Protein AF-A0A067PZF8-F1 (afdb_monomer)

pLDDT: mean 71.38, std 10.35, range [44.34, 83.44]

Secondary structure (DSSP, 8-state):
--HHHHHHHHHHHHHHHHHHHHHHHHHHHHHHHHHHHHHT-TTHHHHHHHHHHHHHHHTT-TT-HHHHHHHHHHHHHHHHHHHHHHHHTTTS--HHHHHHHHHHHHHHHHHHHHHHHHHHHHHH-TTS-HHHHHHHHHHHHHHHHHHHHHHHHHHHHHHHHHHHTT-

Nearest PDB structures (foldseek):
  7uwb-assembly1_j  TM=3.936E-01  e=3.196E-01  Citrus x limon
  8dt0-assembly2_B  TM=3.303E-01  e=3.196E-01  synthetic construct
  8dt0-assembly1_A  TM=3.241E-01  e=7.072E-01  synthetic construct
  7uwb-assembly1_o  TM=2.260E-01  e=6.729E-01  Citrus x limon
  2elb-assembly1_A-2  TM=2.307E-01  e=7.072E-01  Homo sapiens

Foldseek 3Di:
DPPVVVVVVVVVVLLVLLVVLLVLLLVLLVLLLVLCVQAVQPLSNVLSVLLNVLSVVCSVPSPCSVLSNLSSVLSVVLSVLQVVQCVVVVNYHDPVLSVLSVQLSVLSVVLSVLVVVLVVVCVVCVPPDPVVSNVSSNVSSVSNSVSSVVSVVVSVVVVVVVVVVVD

InterPro domains:
  IPR059179 MLKL-like, MCAfunc domain [cd21037] (45-163)

Mean predicted aligned error: 10.63 Å

Radius of gyration: 18.72 Å; Cα contacts (8 Å, |Δi|>4): 127; chains: 1; bounding box: 46×28×68 Å

Organism: NCBI:txid933084

Solvent-accessible surface area (backbone atoms only — not comparable to full-atom values): 9029 Å² total; per-residue (Å²): 137,68,81,68,61,62,61,55,58,54,52,52,51,45,50,52,51,25,52,52,38,41,52,49,32,49,52,40,46,53,52,41,44,56,47,35,66,71,56,72,51,85,63,45,58,63,25,48,53,36,44,48,55,49,49,61,55,46,57,79,44,70,83,49,44,64,62,41,43,56,41,42,63,48,43,55,52,53,42,52,53,54,51,51,43,16,64,75,50,79,67,38,69,48,70,72,54,47,55,49,51,50,54,42,36,51,51,30,47,52,40,34,50,53,58,48,52,48,56,60,45,48,72,71,36,76,86,59,70,78,61,64,61,50,53,56,51,49,53,38,51,50,51,47,45,48,42,53,49,50,49,50,53,56,47,53,51,52,52,54,52,57,54,65,76,71,108

Sequence (167 aa):
MDSLKGTRKSGEEKRSRGKVTVKLVQTSLDVLGSVADAVNVPGLKPGLSALSLVVNKLQKTSQNVDDLRTLSEYLPRLTTMIQNNQALHGGSVSDAMKSRIESLLRAWSLAAEESQKLKSHSRLMRFISSDDDAGAITGIVQSITWAIHSFLVEGSLAIEFALDVGS

Structure (mmCIF, N/CA/C/O backbone):
data_AF-A0A067PZF8-F1
#
_entry.id   AF-A0A067PZF8-F1
#
loop_
_atom_site.group_PDB
_atom_site.id
_atom_site.type_symbol
_atom_site.label_atom_id
_atom_site.label_alt_id
_atom_site.label_comp_id
_atom_site.label_asym_id
_atom_site.label_entity_id
_atom_site.label_seq_id
_atom_site.pdbx_PDB_ins_code
_atom_site.Cartn_x
_atom_site.Cartn_y
_atom_site.Cartn_z
_atom_site.occupancy
_atom_site.B_iso_or_equiv
_atom_site.auth_seq_id
_atom_site.auth_comp_id
_atom_site.auth_asym_id
_atom_site.auth_atom_id
_atom_site.pdbx_PDB_model_num
ATOM 1 N N . MET A 1 1 ? -6.979 -6.431 46.672 1.00 48.88 1 MET A N 1
ATOM 2 C CA . MET A 1 1 ? -7.352 -5.312 45.771 1.00 48.88 1 MET A CA 1
ATOM 3 C C . MET A 1 1 ? -6.406 -5.237 44.556 1.00 48.88 1 MET A C 1
ATOM 5 O O . MET A 1 1 ? -6.291 -4.189 43.931 1.00 48.88 1 MET A O 1
ATOM 9 N N . ASP A 1 2 ? -5.784 -6.355 44.153 1.00 53.59 2 ASP A N 1
ATOM 10 C CA . ASP A 1 2 ? -4.629 -6.347 43.235 1.00 53.59 2 ASP A CA 1
ATOM 11 C C . ASP A 1 2 ? -4.935 -6.766 41.787 1.00 53.59 2 ASP A C 1
ATOM 13 O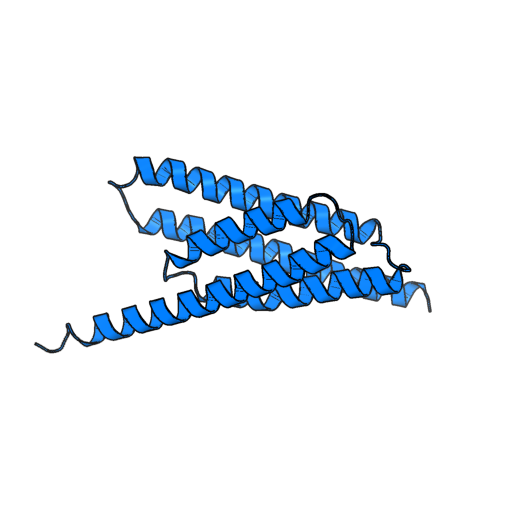 O . ASP A 1 2 ? -4.163 -6.456 40.882 1.00 53.59 2 ASP A O 1
ATOM 17 N N . SER A 1 3 ? -6.105 -7.354 41.508 1.00 50.09 3 SER A N 1
ATOM 18 C CA . SER A 1 3 ? -6.490 -7.764 40.142 1.00 50.09 3 SER A CA 1
ATOM 19 C C . SER A 1 3 ? -6.816 -6.612 39.179 1.00 50.09 3 SER A C 1
ATOM 21 O O . SER A 1 3 ? -6.892 -6.832 37.974 1.00 50.09 3 SER A O 1
ATOM 23 N N . LEU A 1 4 ? -6.976 -5.374 39.662 1.00 52.03 4 LEU A N 1
ATOM 24 C CA . LEU A 1 4 ? -7.332 -4.213 38.825 1.00 52.03 4 LEU A CA 1
ATOM 25 C C . LEU A 1 4 ? -6.116 -3.411 38.317 1.00 52.03 4 LEU A C 1
ATOM 27 O O . LEU A 1 4 ? -6.268 -2.560 37.439 1.00 52.03 4 LEU A O 1
ATOM 31 N N . LYS A 1 5 ? -4.902 -3.670 38.832 1.00 52.06 5 LYS A N 1
ATOM 32 C CA . LYS A 1 5 ? -3.667 -2.986 38.390 1.00 52.06 5 LYS A CA 1
ATOM 33 C C . LYS A 1 5 ? -3.039 -3.627 37.144 1.00 52.06 5 LYS A C 1
ATOM 35 O O . LYS A 1 5 ? -2.487 -2.909 36.312 1.00 52.06 5 LYS A O 1
ATOM 40 N N . GLY A 1 6 ? -3.157 -4.949 36.983 1.00 48.97 6 GLY A N 1
ATOM 41 C CA . GLY A 1 6 ? -2.569 -5.688 35.854 1.00 48.97 6 GLY A CA 1
ATOM 42 C C . GLY A 1 6 ? -3.231 -5.405 34.499 1.00 48.97 6 GLY A C 1
ATOM 43 O O . GLY A 1 6 ? -2.548 -5.285 33.484 1.00 48.97 6 GLY A O 1
ATOM 44 N N . THR A 1 7 ? -4.551 -5.210 34.476 1.00 54.53 7 THR A N 1
ATOM 45 C CA . THR A 1 7 ? -5.320 -4.963 33.242 1.00 54.53 7 THR A CA 1
ATOM 46 C C . THR A 1 7 ? -5.095 -3.564 32.661 1.00 54.53 7 THR A C 1
ATOM 48 O O . THR A 1 7 ? -5.051 -3.408 31.441 1.00 54.53 7 THR A O 1
ATOM 51 N N . ARG A 1 8 ? -4.868 -2.545 33.503 1.00 56.81 8 ARG A N 1
ATOM 52 C CA . ARG A 1 8 ? -4.594 -1.165 33.050 1.00 56.81 8 ARG A CA 1
ATOM 53 C C . ARG A 1 8 ? -3.226 -1.016 32.382 1.00 56.81 8 ARG A C 1
ATOM 55 O O . ARG A 1 8 ? -3.138 -0.408 31.319 1.00 56.81 8 ARG A O 1
ATOM 62 N N . LYS A 1 9 ? -2.185 -1.635 32.951 1.00 59.88 9 LYS A N 1
ATOM 63 C CA . LYS A 1 9 ? -0.811 -1.552 32.428 1.00 59.88 9 LYS A CA 1
ATOM 64 C C . LYS A 1 9 ? -0.678 -2.208 31.043 1.00 59.88 9 LYS A C 1
ATOM 66 O O . LYS A 1 9 ? -0.050 -1.649 30.151 1.00 59.88 9 LYS A O 1
ATOM 71 N N . SER A 1 10 ? -1.350 -3.346 30.836 1.00 59.91 10 SER A N 1
ATOM 72 C CA . SER A 1 10 ? -1.379 -4.048 29.541 1.00 59.91 10 SER A CA 1
ATOM 73 C C . SER A 1 10 ? -2.129 -3.264 28.449 1.00 59.91 10 SER A C 1
ATOM 75 O O . SER A 1 10 ? -1.722 -3.264 27.287 1.00 59.91 10 SER A O 1
ATOM 77 N N . GLY A 1 11 ? -3.200 -2.546 28.811 1.00 59.16 11 GLY A N 1
ATOM 78 C CA . GLY A 1 11 ? -3.960 -1.711 27.876 1.00 59.16 11 GLY A CA 1
ATOM 79 C C . GLY A 1 11 ? -3.189 -0.483 27.378 1.00 59.16 11 GLY A C 1
ATOM 80 O O . GLY A 1 11 ? -3.239 -0.166 26.187 1.00 59.16 11 GLY A O 1
ATOM 81 N N . GLU A 1 12 ? -2.441 0.190 28.258 1.00 63.12 12 GLU A N 1
ATOM 82 C CA . GLU A 1 12 ? -1.596 1.335 27.881 1.00 63.12 12 GLU A CA 1
ATOM 83 C C . GLU A 1 12 ? -0.433 0.935 26.971 1.00 63.12 12 GLU A C 1
ATOM 85 O O . GLU A 1 12 ? -0.156 1.629 25.991 1.00 63.12 12 GLU A O 1
ATOM 90 N N . GLU A 1 13 ? 0.203 -0.207 27.233 1.00 65.56 13 GLU A N 1
ATOM 91 C CA . GLU A 1 13 ? 1.310 -0.709 26.417 1.00 65.56 13 GLU A CA 1
ATOM 92 C C . GLU A 1 13 ? 0.853 -1.080 24.997 1.00 65.56 13 GLU A C 1
ATOM 94 O O . GLU A 1 13 ? 1.467 -0.655 24.014 1.00 65.56 13 GLU A O 1
A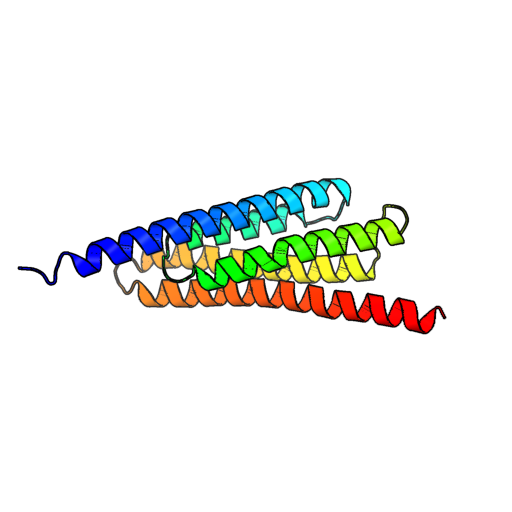TOM 99 N N . LYS A 1 14 ? -0.285 -1.779 24.864 1.00 64.12 14 LYS A N 1
ATOM 100 C CA . LYS A 1 14 ? -0.894 -2.090 23.557 1.00 64.12 14 LYS A CA 1
ATOM 101 C C . LYS A 1 14 ? -1.276 -0.824 22.787 1.00 64.12 14 LYS A C 1
ATOM 103 O O . LYS A 1 14 ? -1.022 -0.727 21.587 1.00 64.12 14 LYS A O 1
ATOM 108 N N . ARG A 1 15 ? -1.838 0.177 23.472 1.00 67.75 15 ARG A N 1
ATOM 109 C CA . ARG A 1 15 ? -2.204 1.465 22.864 1.00 67.75 15 ARG A CA 1
ATOM 110 C C . ARG A 1 15 ? -0.974 2.265 22.426 1.00 67.75 15 ARG A C 1
ATOM 112 O O . ARG A 1 15 ? -1.020 2.910 21.382 1.00 67.75 15 ARG A O 1
ATOM 119 N N . SER A 1 16 ? 0.110 2.227 23.199 1.00 73.94 16 SER A N 1
ATOM 120 C CA . SER A 1 16 ? 1.388 2.853 22.844 1.00 73.94 16 SER A CA 1
ATOM 121 C C . SER A 1 16 ? 2.000 2.200 21.601 1.00 73.94 16 SER A C 1
ATOM 123 O O . SER A 1 16 ? 2.290 2.893 20.625 1.00 73.94 16 SER A O 1
ATOM 125 N N . ARG A 1 17 ? 2.079 0.861 21.575 1.00 70.62 17 ARG A N 1
ATOM 126 C CA . ARG A 1 17 ? 2.548 0.094 20.409 1.00 70.62 17 ARG A CA 1
ATOM 127 C C . ARG A 1 17 ? 1.724 0.379 19.158 1.00 70.62 17 ARG A C 1
ATOM 129 O O . ARG A 1 17 ? 2.298 0.711 18.129 1.00 70.62 17 ARG A O 1
ATOM 136 N N . GLY A 1 18 ? 0.394 0.364 19.259 1.00 71.75 18 GLY A N 1
ATOM 137 C CA . GLY A 1 18 ? -0.478 0.681 18.125 1.00 71.75 18 GLY A CA 1
ATOM 138 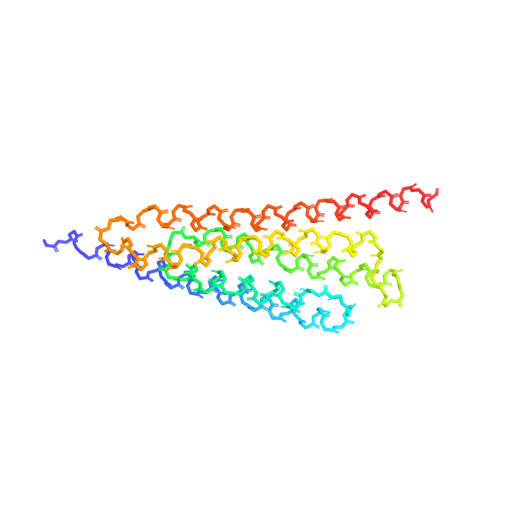C C . GLY A 1 18 ? -0.246 2.082 17.550 1.00 71.75 18 GLY A C 1
ATOM 139 O O . GLY A 1 18 ? -0.255 2.257 16.335 1.00 71.75 18 GLY A O 1
ATOM 140 N N . LYS A 1 19 ? 0.043 3.085 18.393 1.00 76.75 19 LYS A N 1
ATOM 141 C CA . LYS A 1 19 ? 0.402 4.431 17.914 1.00 76.75 19 LYS A CA 1
ATOM 142 C C . LYS A 1 19 ? 1.728 4.447 17.153 1.00 76.75 19 LYS A C 1
ATOM 144 O O . LYS A 1 19 ? 1.813 5.129 16.136 1.00 76.75 19 LYS A O 1
ATOM 149 N N . VAL A 1 20 ? 2.739 3.726 17.642 1.00 79.81 20 VAL A N 1
ATOM 150 C CA . VAL A 1 20 ? 4.047 3.623 16.977 1.00 79.81 20 VAL A CA 1
ATOM 151 C C . VAL A 1 20 ? 3.900 2.947 15.615 1.00 79.81 20 VAL A C 1
ATOM 153 O O . VAL A 1 20 ? 4.368 3.498 14.621 1.00 79.81 20 VAL A O 1
ATOM 156 N N . THR A 1 21 ? 3.186 1.820 15.543 1.00 77.38 21 THR A N 1
ATOM 157 C CA . THR A 1 21 ? 2.971 1.090 14.285 1.00 77.38 21 THR A CA 1
ATOM 158 C C . THR A 1 21 ? 2.210 1.931 13.262 1.00 77.38 21 THR A C 1
ATOM 160 O O . THR A 1 21 ? 2.618 2.009 12.108 1.00 77.38 21 THR A O 1
ATOM 163 N N . VAL A 1 22 ? 1.150 2.633 13.673 1.00 79.25 22 VAL A N 1
ATOM 164 C CA . VAL A 1 22 ? 0.406 3.526 12.767 1.00 79.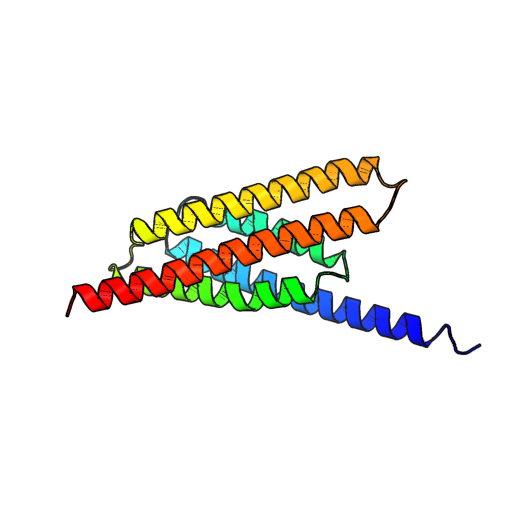25 22 VAL A CA 1
ATOM 165 C C . VAL A 1 22 ? 1.292 4.633 12.207 1.00 79.25 22 VAL A C 1
ATOM 167 O O . VAL A 1 22 ? 1.243 4.901 11.010 1.00 79.25 22 VAL A O 1
ATOM 170 N N . LYS A 1 23 ? 2.132 5.248 13.047 1.00 81.06 23 LYS A N 1
ATOM 171 C CA . LYS A 1 23 ? 3.059 6.294 12.602 1.00 81.06 23 LYS A CA 1
ATOM 172 C C . LYS A 1 23 ? 4.082 5.757 11.599 1.00 81.06 23 LYS A C 1
ATOM 174 O O . LYS A 1 23 ? 4.415 6.447 10.637 1.00 81.06 23 LYS A O 1
ATOM 179 N N . LEU A 1 24 ? 4.566 4.534 11.813 1.00 78.81 24 LEU A N 1
ATOM 180 C CA . LEU A 1 24 ? 5.475 3.868 10.885 1.00 78.81 24 LEU A CA 1
ATOM 181 C C . LEU A 1 24 ? 4.803 3.648 9.524 1.00 78.81 24 LEU A C 1
ATOM 183 O O . LEU A 1 24 ? 5.350 4.068 8.511 1.00 78.81 24 LEU A O 1
ATOM 187 N N . VAL A 1 25 ? 3.589 3.086 9.507 1.00 80.50 25 VAL A N 1
ATOM 188 C CA . VAL A 1 25 ? 2.819 2.876 8.268 1.00 80.50 25 VAL A CA 1
ATOM 189 C C . VAL A 1 25 ? 2.559 4.198 7.543 1.00 80.50 25 VAL A C 1
ATOM 191 O O . VAL A 1 25 ? 2.776 4.276 6.339 1.00 80.50 25 VAL A O 1
ATOM 194 N N . GLN A 1 26 ? 2.146 5.251 8.255 1.00 83.00 26 GLN A N 1
ATOM 195 C CA . GLN A 1 26 ? 1.958 6.585 7.668 1.00 83.00 26 GLN A CA 1
ATOM 196 C C . GLN A 1 26 ? 3.241 7.107 7.022 1.00 83.00 26 GLN A C 1
ATOM 198 O O . GLN A 1 26 ? 3.210 7.553 5.883 1.00 83.00 26 GLN A O 1
ATOM 203 N N . THR A 1 27 ? 4.375 6.970 7.711 1.00 80.50 27 THR A N 1
ATOM 204 C CA . THR A 1 27 ? 5.678 7.391 7.181 1.00 80.50 27 THR A CA 1
ATOM 205 C C . THR A 1 27 ? 6.014 6.632 5.894 1.00 80.50 27 THR A C 1
ATOM 207 O O . THR A 1 27 ? 6.469 7.227 4.921 1.00 80.50 27 THR A O 1
ATOM 210 N N . SER A 1 28 ? 5.755 5.322 5.848 1.00 76.38 28 SER A N 1
ATOM 211 C CA . SER A 1 28 ? 5.954 4.521 4.636 1.00 76.38 28 SER A CA 1
ATOM 212 C C . SER A 1 28 ? 5.028 4.945 3.490 1.00 76.38 28 SER A C 1
ATOM 214 O O . SER A 1 28 ? 5.467 4.974 2.341 1.00 76.38 28 SER A O 1
ATOM 216 N N . LEU A 1 29 ? 3.773 5.304 3.784 1.00 81.25 29 LEU A N 1
ATOM 217 C CA . LEU A 1 29 ? 2.835 5.834 2.788 1.00 81.25 29 LEU A CA 1
ATOM 218 C C . LEU A 1 29 ? 3.280 7.194 2.244 1.00 81.25 29 LEU A C 1
ATOM 220 O O . LEU A 1 29 ? 3.163 7.418 1.043 1.00 81.25 29 LEU A O 1
ATOM 224 N N . ASP A 1 30 ? 3.827 8.068 3.089 1.00 80.69 30 ASP A N 1
ATOM 225 C CA . ASP A 1 30 ? 4.348 9.374 2.669 1.00 80.69 30 ASP A CA 1
ATOM 226 C C . ASP A 1 30 ? 5.571 9.222 1.748 1.00 80.69 30 ASP A C 1
ATOM 228 O O . ASP A 1 30 ? 5.680 9.893 0.716 1.00 80.69 30 ASP A O 1
ATOM 232 N N . VAL A 1 31 ? 6.472 8.285 2.072 1.00 79.62 31 VAL A N 1
ATOM 233 C CA . VAL A 1 31 ? 7.617 7.936 1.212 1.00 79.62 31 VAL A CA 1
ATOM 234 C C . VAL A 1 31 ? 7.132 7.397 -0.132 1.00 79.62 31 VAL A C 1
ATOM 236 O O . VAL A 1 31 ? 7.592 7.848 -1.181 1.00 79.62 31 VAL A O 1
ATOM 239 N N . LEU A 1 32 ? 6.167 6.475 -0.123 1.00 77.62 32 LEU A N 1
ATOM 240 C CA . LEU A 1 32 ? 5.583 5.934 -1.349 1.00 77.62 32 LEU A CA 1
ATOM 241 C C . LEU A 1 32 ? 4.844 7.015 -2.155 1.00 77.62 32 LEU A C 1
ATOM 243 O O . LEU A 1 32 ? 4.894 6.998 -3.380 1.00 77.62 32 LEU A O 1
ATOM 247 N N . GLY A 1 33 ? 4.226 7.995 -1.492 1.00 79.81 33 GLY A N 1
ATOM 248 C CA . GLY A 1 33 ? 3.610 9.160 -2.133 1.00 79.81 33 GLY A CA 1
ATOM 249 C C . GLY A 1 33 ? 4.625 10.069 -2.817 1.00 79.81 33 GLY A C 1
ATOM 250 O O . GLY A 1 33 ? 4.383 10.525 -3.932 1.00 79.81 33 GLY A O 1
ATOM 251 N N . SER A 1 34 ? 5.790 10.256 -2.200 1.00 79.75 34 SER A N 1
ATOM 252 C CA . SER A 1 34 ? 6.902 11.003 -2.799 1.00 79.75 34 SER A CA 1
ATOM 253 C C . SER A 1 34 ? 7.463 10.287 -4.033 1.00 79.75 34 SER A C 1
ATOM 255 O O . SER A 1 34 ? 7.819 10.923 -5.022 1.00 79.75 34 SER A O 1
ATOM 257 N N . VAL A 1 35 ? 7.496 8.951 -4.013 1.00 75.31 35 VAL A N 1
ATOM 258 C CA . VAL A 1 35 ? 7.851 8.160 -5.200 1.00 75.31 35 VAL A CA 1
ATOM 259 C C . VAL A 1 35 ? 6.760 8.245 -6.259 1.00 75.31 35 VAL A C 1
ATOM 261 O O . VAL A 1 35 ? 7.083 8.436 -7.425 1.00 75.31 35 VAL A O 1
ATOM 264 N N . ALA A 1 36 ? 5.484 8.176 -5.871 1.00 74.69 36 ALA A N 1
ATOM 265 C CA . ALA A 1 36 ? 4.344 8.326 -6.774 1.00 74.69 36 ALA A CA 1
ATOM 266 C C . ALA A 1 36 ? 4.397 9.636 -7.571 1.00 74.69 36 ALA A C 1
ATOM 268 O O . ALA A 1 36 ? 4.090 9.644 -8.763 1.00 74.69 36 ALA A O 1
ATOM 269 N N . ASP A 1 37 ? 4.826 10.714 -6.912 1.00 77.69 37 ASP A N 1
ATOM 270 C CA . ASP A 1 37 ? 5.100 12.009 -7.533 1.00 77.69 37 ASP A CA 1
ATOM 271 C C . ASP A 1 37 ? 6.188 11.944 -8.602 1.00 77.69 37 ASP A C 1
ATOM 273 O O . ASP A 1 37 ? 6.041 12.518 -9.678 1.00 77.69 37 ASP A O 1
ATOM 277 N N . ALA A 1 38 ? 7.264 11.210 -8.329 1.00 76.00 38 ALA A N 1
ATOM 278 C CA . ALA A 1 38 ? 8.373 11.061 -9.260 1.00 76.00 38 ALA A CA 1
ATOM 279 C C . ALA A 1 38 ? 8.044 10.141 -10.450 1.00 76.00 38 ALA A C 1
ATOM 281 O O . ALA A 1 38 ? 8.603 10.321 -11.532 1.00 76.00 38 ALA A O 1
ATOM 282 N N . VAL A 1 39 ? 7.155 9.155 -10.274 1.00 69.44 39 VAL A N 1
ATOM 283 C CA . VAL A 1 39 ? 6.849 8.149 -11.311 1.00 69.44 39 VAL A CA 1
ATOM 284 C C . VAL A 1 39 ? 5.664 8.508 -12.214 1.00 69.44 39 VAL A C 1
ATOM 286 O O . VAL A 1 39 ? 5.399 7.775 -13.165 1.00 69.44 39 VAL A O 1
ATOM 289 N N . ASN A 1 40 ? 4.954 9.615 -11.955 1.00 72.62 40 ASN A N 1
ATOM 290 C CA . ASN A 1 40 ? 3.785 10.060 -12.731 1.00 72.62 40 ASN A CA 1
ATOM 291 C C . ASN A 1 40 ? 2.742 8.950 -12.972 1.00 72.62 40 ASN A C 1
ATOM 293 O O . ASN A 1 40 ? 2.161 8.855 -14.052 1.00 72.62 40 ASN A O 1
ATOM 297 N N . VAL A 1 41 ? 2.492 8.095 -11.975 1.00 70.12 41 VAL A N 1
ATOM 298 C CA . VAL A 1 41 ? 1.498 7.020 -12.101 1.00 70.12 41 VAL A CA 1
ATOM 299 C C . VAL A 1 41 ? 0.113 7.551 -11.709 1.00 70.12 41 VAL A C 1
ATOM 301 O O . VAL A 1 41 ? -0.102 7.877 -10.532 1.00 70.12 41 VAL A O 1
ATOM 304 N N . PRO A 1 42 ? -0.849 7.643 -12.651 1.00 74.81 42 PRO A N 1
ATOM 305 C CA . PRO A 1 42 ? -2.190 8.125 -12.350 1.00 74.81 42 PRO A CA 1
ATOM 306 C C . PRO A 1 42 ? -2.868 7.271 -11.276 1.00 74.81 42 PRO A C 1
ATOM 308 O O . PRO A 1 42 ? -2.728 6.052 -11.240 1.00 74.81 42 PRO A O 1
ATOM 311 N N . GLY A 1 43 ? -3.608 7.916 -10.376 1.00 72.19 43 GLY A N 1
ATOM 312 C CA . GLY A 1 43 ? -4.377 7.229 -9.334 1.00 72.19 43 GLY A CA 1
ATOM 313 C C . GLY A 1 43 ? -3.579 6.793 -8.099 1.00 72.19 43 GLY A C 1
ATOM 314 O O . GLY A 1 43 ? -4.193 6.603 -7.049 1.00 72.19 43 GLY A O 1
ATOM 315 N N . LEU A 1 44 ? -2.241 6.739 -8.156 1.00 76.44 44 LEU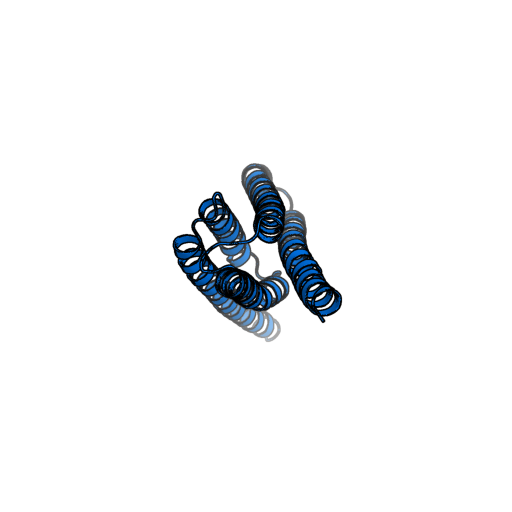 A N 1
ATOM 316 C CA . LEU A 1 44 ? -1.419 6.281 -7.029 1.00 76.44 44 LEU A CA 1
ATOM 317 C C . LEU A 1 44 ? -1.560 7.183 -5.794 1.00 76.44 44 LEU A C 1
ATOM 319 O O . LEU A 1 44 ? -1.817 6.699 -4.695 1.00 76.44 44 LEU A O 1
ATOM 323 N N . LYS A 1 45 ? -1.515 8.505 -5.978 1.00 79.06 45 LYS A N 1
ATOM 324 C CA . LYS A 1 45 ? -1.749 9.486 -4.903 1.00 79.06 45 LYS A CA 1
ATOM 325 C C . LYS A 1 45 ? -3.131 9.373 -4.238 1.00 79.06 45 LYS A C 1
ATOM 327 O O . LYS A 1 45 ? -3.186 9.272 -3.007 1.00 79.06 45 LYS A O 1
ATOM 332 N N . PRO A 1 46 ? -4.248 9.392 -4.996 1.00 75.94 46 PRO A N 1
ATOM 333 C CA . PRO A 1 46 ? -5.569 9.120 -4.437 1.00 75.94 46 PRO A CA 1
ATOM 334 C C . PRO A 1 46 ? -5.640 7.792 -3.673 1.00 75.94 46 PRO A C 1
ATOM 336 O O . PRO A 1 46 ? -6.172 7.767 -2.564 1.00 75.94 46 PRO A O 1
ATOM 339 N N . GLY A 1 47 ? -5.057 6.715 -4.211 1.00 76.31 47 GLY A N 1
ATOM 340 C CA . GLY A 1 47 ? -5.037 5.406 -3.553 1.00 76.31 47 GLY A CA 1
ATOM 341 C C . GLY A 1 47 ? -4.268 5.408 -2.229 1.00 76.31 47 GLY A C 1
ATOM 342 O O . GLY A 1 47 ? -4.770 4.904 -1.226 1.00 76.31 47 GLY A O 1
ATOM 343 N N . LEU A 1 48 ? -3.094 6.043 -2.180 1.00 80.44 48 LEU A N 1
ATOM 344 C CA . LEU A 1 48 ? -2.315 6.198 -0.944 1.00 80.44 48 LEU A CA 1
ATOM 345 C C . LEU A 1 48 ? -3.056 7.024 0.111 1.00 80.44 48 LEU A C 1
ATOM 347 O O . LEU A 1 48 ? -3.042 6.684 1.294 1.00 80.44 48 LEU A O 1
ATOM 351 N N . SER A 1 49 ? -3.751 8.080 -0.316 1.00 76.69 49 SER A N 1
ATOM 352 C CA . SER A 1 49 ? -4.592 8.886 0.577 1.00 76.69 49 SER A CA 1
ATOM 353 C C . SER A 1 49 ? -5.731 8.049 1.168 1.00 76.69 49 SER A C 1
ATOM 355 O O . SER A 1 49 ? -5.997 8.114 2.370 1.00 76.69 49 SER A O 1
ATOM 357 N N . ALA A 1 50 ? -6.371 7.218 0.343 1.00 76.62 50 ALA A N 1
ATOM 358 C CA . ALA A 1 50 ? -7.422 6.301 0.768 1.00 76.62 50 ALA A CA 1
ATOM 359 C C . ALA A 1 50 ? -6.898 5.273 1.790 1.00 76.62 50 ALA A C 1
ATOM 361 O O . ALA A 1 50 ? -7.502 5.085 2.849 1.00 76.62 50 ALA A O 1
ATOM 362 N N . LEU A 1 51 ? -5.724 4.690 1.536 1.00 78.00 51 LEU A N 1
ATOM 363 C CA . LEU A 1 51 ? -5.061 3.761 2.450 1.00 78.00 51 LEU A CA 1
ATOM 364 C C . LEU A 1 51 ? -4.674 4.430 3.782 1.00 78.00 51 LEU A C 1
ATOM 366 O O . LEU A 1 51 ? -4.921 3.878 4.856 1.00 78.00 51 LEU A O 1
ATOM 370 N N . SER A 1 52 ? -4.161 5.661 3.740 1.00 80.06 52 SER A N 1
ATOM 371 C CA . SER A 1 52 ? -3.846 6.446 4.940 1.00 80.06 52 SER A CA 1
ATOM 372 C C . SER A 1 52 ? -5.087 6.692 5.811 1.00 80.06 52 SER A C 1
ATOM 374 O O . SER A 1 52 ? -5.029 6.598 7.041 1.00 80.06 52 SER A O 1
ATOM 376 N N . LEU A 1 53 ? -6.258 6.930 5.206 1.00 76.25 53 LEU A N 1
ATOM 377 C CA . LEU A 1 53 ? -7.520 7.054 5.947 1.00 76.25 53 LEU A CA 1
ATOM 378 C C . LEU A 1 53 ? -7.913 5.755 6.665 1.00 76.25 53 LEU A C 1
ATOM 380 O O . LEU A 1 53 ? -8.418 5.819 7.789 1.00 76.25 53 LEU A O 1
ATOM 384 N N . VAL A 1 54 ? -7.681 4.593 6.051 1.00 74.75 54 VAL A N 1
ATOM 385 C CA . VAL A 1 54 ? -7.936 3.281 6.670 1.00 74.75 54 VAL A CA 1
ATOM 386 C C . VAL A 1 54 ? -6.989 3.055 7.856 1.00 74.75 54 VAL A C 1
ATOM 388 O O . VAL A 1 54 ? -7.448 2.764 8.961 1.00 74.75 54 VAL A O 1
ATOM 391 N N . VAL A 1 55 ? -5.690 3.308 7.677 1.00 76.38 55 VAL A N 1
ATOM 392 C CA . VAL A 1 55 ? -4.654 3.203 8.727 1.00 76.38 55 VAL A CA 1
ATOM 393 C C . VAL A 1 55 ? -4.943 4.118 9.921 1.00 76.38 55 VAL A C 1
ATOM 395 O O . VAL A 1 55 ? -4.842 3.707 11.079 1.00 76.38 55 VAL A O 1
ATOM 398 N N . ASN A 1 56 ? -5.400 5.343 9.665 1.00 75.00 56 ASN A N 1
ATOM 399 C CA . ASN A 1 56 ? -5.816 6.275 10.714 1.00 75.00 56 ASN A CA 1
ATOM 400 C C . ASN A 1 56 ? -7.017 5.775 11.528 1.00 75.00 56 ASN A C 1
ATOM 402 O O . ASN A 1 56 ? -7.117 6.036 12.731 1.00 75.00 56 ASN A O 1
ATOM 406 N N . LYS A 1 57 ? -7.953 5.064 10.892 1.00 70.62 57 LYS A N 1
ATOM 407 C CA . LYS A 1 57 ? -9.096 4.466 11.595 1.00 70.62 57 LYS A CA 1
ATOM 408 C C . LYS A 1 57 ? -8.655 3.279 12.449 1.00 70.62 57 LYS A C 1
ATOM 410 O O . LYS A 1 57 ? -9.125 3.153 13.578 1.00 70.62 57 LYS A O 1
ATOM 415 N N . LEU A 1 58 ? -7.696 2.495 11.963 1.00 67.31 58 LEU A N 1
ATOM 416 C CA . LEU A 1 58 ? -7.128 1.342 12.663 1.00 67.31 58 LEU A CA 1
ATOM 417 C C . LEU A 1 58 ? -6.412 1.713 13.966 1.00 67.31 58 LEU A C 1
ATOM 419 O O . LEU A 1 58 ? -6.466 0.956 14.930 1.00 67.31 58 LEU A O 1
ATOM 423 N N . GLN A 1 59 ? -5.828 2.912 14.060 1.00 64.56 59 GLN A N 1
ATOM 424 C CA . GLN A 1 59 ? -5.220 3.415 15.302 1.00 64.56 59 GLN A CA 1
ATOM 425 C C . GLN A 1 59 ? -6.187 3.429 16.495 1.00 64.56 59 GLN A C 1
ATOM 427 O O . GLN A 1 59 ? -5.764 3.387 17.654 1.00 64.56 59 GLN A O 1
ATOM 432 N N . LYS A 1 60 ? -7.493 3.534 16.224 1.00 60.47 60 LYS A N 1
ATOM 433 C CA . LYS A 1 60 ? -8.535 3.581 17.254 1.00 60.47 60 LYS A CA 1
ATOM 434 C C . LYS A 1 60 ? -8.934 2.191 17.752 1.00 60.47 60 LYS A C 1
ATOM 436 O O . LYS A 1 60 ? -9.557 2.101 18.804 1.00 60.47 60 LYS A O 1
ATOM 441 N N . THR A 1 61 ? -8.534 1.134 17.047 1.00 60.34 61 THR A N 1
ATOM 442 C CA . THR A 1 61 ? -8.806 -0.269 17.372 1.00 60.34 61 THR A CA 1
ATOM 443 C C . THR A 1 61 ? -7.498 -0.959 17.764 1.00 60.34 61 THR A C 1
ATOM 445 O O . THR A 1 61 ? -6.659 -1.250 16.917 1.00 60.34 61 THR A O 1
ATOM 448 N N . SER A 1 62 ? -7.289 -1.221 19.055 1.00 56.00 62 SER A N 1
ATOM 449 C CA . SER A 1 62 ? -6.043 -1.806 19.587 1.00 56.00 62 SER A CA 1
ATOM 450 C C . SER A 1 62 ? -5.776 -3.259 19.163 1.00 56.00 62 SER A C 1
ATOM 452 O O . SER A 1 62 ? -4.734 -3.803 19.524 1.00 56.00 62 SER A O 1
ATOM 454 N N . GLN A 1 63 ? -6.695 -3.885 18.425 1.00 63.00 63 GLN A N 1
ATOM 455 C CA . GLN A 1 63 ? -6.621 -5.285 17.999 1.00 63.00 63 GLN A CA 1
ATOM 456 C C . GLN A 1 63 ? -5.813 -5.499 16.707 1.00 63.00 63 GLN A C 1
ATOM 458 O O . GLN A 1 63 ? -5.363 -6.608 16.469 1.00 63.00 63 GLN A O 1
ATOM 463 N N . ASN A 1 64 ? -5.534 -4.446 15.930 1.00 66.56 64 ASN A N 1
ATOM 464 C CA . ASN A 1 64 ? -4.973 -4.578 14.574 1.00 66.56 64 ASN A CA 1
ATOM 465 C C . ASN A 1 64 ? -3.475 -4.224 14.478 1.00 66.56 64 ASN A C 1
ATOM 467 O O . ASN A 1 64 ? -2.978 -3.840 13.422 1.00 66.56 64 ASN A O 1
ATOM 471 N N . VAL A 1 65 ? -2.743 -4.277 15.597 1.00 69.06 65 VAL A N 1
ATOM 472 C CA . VAL A 1 65 ? -1.328 -3.856 15.650 1.00 69.06 65 VAL A CA 1
ATOM 473 C C . VAL A 1 65 ? -0.425 -4.784 14.835 1.00 69.06 65 VAL A C 1
ATOM 475 O O . VAL A 1 65 ? 0.517 -4.302 14.207 1.00 69.06 65 VAL A O 1
ATOM 478 N N . ASP A 1 66 ? -0.713 -6.086 14.831 1.00 72.19 66 ASP A N 1
ATOM 479 C CA . ASP A 1 66 ? 0.070 -7.069 14.080 1.00 72.19 66 ASP A CA 1
ATOM 480 C C . ASP A 1 66 ? -0.146 -6.928 12.572 1.00 72.19 66 ASP A C 1
ATOM 482 O O . ASP A 1 66 ? 0.834 -6.817 11.839 1.00 72.19 66 ASP A O 1
ATOM 486 N N . ASP A 1 67 ? -1.394 -6.782 12.120 1.00 71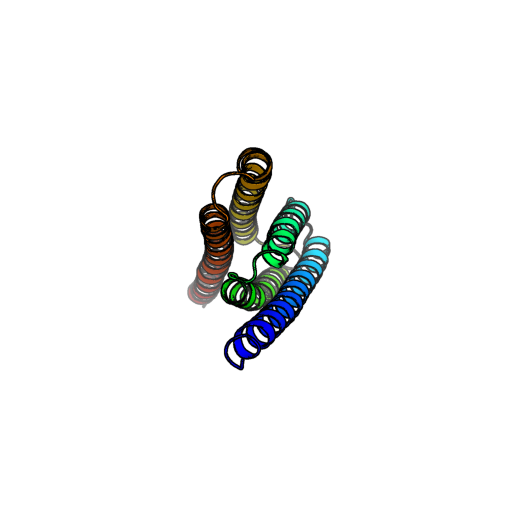.50 67 ASP A N 1
ATOM 487 C CA . ASP A 1 67 ? -1.694 -6.573 10.699 1.00 71.50 67 ASP A CA 1
ATOM 488 C C . ASP A 1 67 ? -1.086 -5.263 10.169 1.00 71.50 67 ASP A C 1
ATOM 490 O O . ASP A 1 67 ? -0.538 -5.209 9.068 1.00 71.50 67 ASP A O 1
ATOM 494 N N . LEU A 1 68 ? -1.112 -4.196 10.978 1.00 72.75 68 LEU A N 1
ATOM 495 C CA . LEU A 1 68 ? -0.458 -2.929 10.639 1.00 72.75 68 LEU A CA 1
ATOM 496 C C . LEU A 1 68 ? 1.069 -3.049 10.583 1.00 72.75 68 LEU A C 1
ATOM 498 O O . LEU A 1 68 ? 1.711 -2.357 9.793 1.00 72.75 68 LEU A O 1
ATOM 502 N N . ARG A 1 69 ? 1.666 -3.902 11.418 1.00 77.31 69 ARG A N 1
ATOM 503 C CA . ARG A 1 69 ? 3.108 -4.159 11.378 1.00 77.31 69 ARG A CA 1
ATOM 504 C C . ARG A 1 69 ? 3.475 -4.881 10.087 1.00 77.31 69 ARG A C 1
ATOM 506 O O . ARG A 1 69 ? 4.374 -4.422 9.391 1.00 77.31 69 ARG A O 1
ATOM 513 N N . THR A 1 70 ? 2.73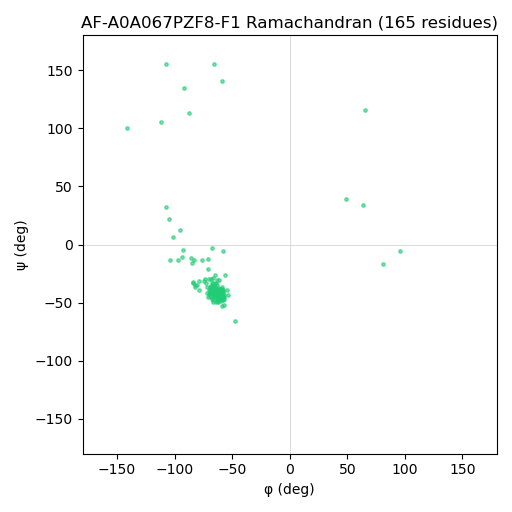1 -5.915 9.716 1.00 77.94 70 THR A N 1
ATOM 514 C CA . THR A 1 70 ? 2.904 -6.600 8.430 1.00 77.94 70 THR A CA 1
ATOM 515 C C . THR A 1 70 ? 2.756 -5.631 7.252 1.00 77.94 70 THR A C 1
ATOM 517 O O . THR A 1 70 ? 3.604 -5.599 6.363 1.00 77.94 70 THR A O 1
ATOM 520 N N . LEU A 1 71 ? 1.754 -4.747 7.283 1.00 77.12 71 LEU A N 1
ATOM 521 C CA . LEU A 1 71 ? 1.596 -3.695 6.277 1.00 77.12 71 LEU A CA 1
ATOM 522 C C . LEU A 1 71 ? 2.829 -2.773 6.196 1.00 77.12 71 LEU A C 1
ATOM 524 O O . LEU A 1 71 ? 3.282 -2.437 5.100 1.00 77.12 71 LEU A O 1
ATOM 528 N N . SER A 1 72 ? 3.405 -2.396 7.342 1.00 76.19 72 SER A N 1
ATOM 529 C CA . SER A 1 72 ? 4.608 -1.552 7.398 1.00 76.19 72 SER A CA 1
ATOM 530 C C . SER A 1 72 ? 5.856 -2.214 6.808 1.00 76.19 72 SER A C 1
ATOM 532 O O . SER A 1 72 ? 6.738 -1.516 6.321 1.00 76.19 72 SER A O 1
ATOM 534 N N . GLU A 1 73 ? 5.930 -3.546 6.811 1.00 80.06 73 GLU A N 1
ATOM 535 C CA . GLU A 1 73 ? 7.045 -4.297 6.226 1.00 80.06 73 GLU A CA 1
ATOM 536 C C . GLU A 1 73 ? 6.930 -4.400 4.699 1.00 80.06 73 GLU A C 1
ATOM 538 O O . GLU A 1 73 ? 7.944 -4.423 3.995 1.00 80.06 73 GLU A O 1
ATOM 543 N N . TYR A 1 74 ? 5.704 -4.427 4.168 1.00 78.81 74 TYR A N 1
ATOM 544 C CA . TYR A 1 74 ? 5.468 -4.546 2.731 1.00 78.81 74 TYR A CA 1
ATOM 545 C C . TYR A 1 74 ? 5.526 -3.217 1.974 1.00 78.81 74 TYR A C 1
ATOM 547 O O . TYR A 1 74 ? 5.971 -3.201 0.825 1.00 78.81 74 TYR A O 1
ATOM 555 N N . LEU A 1 75 ? 5.136 -2.098 2.593 1.00 78.94 75 LEU A N 1
ATOM 556 C CA . LEU A 1 75 ? 5.153 -0.787 1.930 1.00 78.94 75 LEU A CA 1
ATOM 557 C C . LEU A 1 75 ? 6.550 -0.365 1.422 1.00 78.94 75 LEU A C 1
ATOM 559 O O . LEU A 1 75 ? 6.640 0.061 0.272 1.00 78.94 75 LEU A O 1
ATOM 563 N N . PRO A 1 76 ? 7.655 -0.523 2.180 1.00 79.50 76 PRO A N 1
ATOM 564 C CA . PRO A 1 76 ? 8.996 -0.244 1.664 1.00 79.50 76 PRO A CA 1
ATOM 565 C C . PRO A 1 76 ? 9.372 -1.123 0.467 1.00 79.50 76 PRO A C 1
ATOM 567 O O . PRO A 1 76 ? 9.976 -0.635 -0.483 1.00 79.50 76 PRO A O 1
ATOM 570 N N . ARG A 1 77 ? 8.981 -2.405 0.477 1.00 81.38 77 ARG A N 1
ATOM 571 C CA . ARG A 1 77 ? 9.262 -3.333 -0.630 1.00 81.38 77 ARG A CA 1
ATOM 572 C C . ARG A 1 77 ? 8.531 -2.921 -1.902 1.00 81.38 77 ARG A C 1
ATOM 574 O O . ARG A 1 77 ? 9.123 -2.942 -2.977 1.00 81.38 77 ARG A O 1
ATOM 581 N N . LEU A 1 78 ? 7.273 -2.501 -1.766 1.00 80.44 78 LEU A N 1
ATOM 582 C CA . LEU A 1 78 ? 6.477 -1.942 -2.856 1.00 80.44 78 LEU A CA 1
ATOM 583 C C . LEU A 1 78 ? 7.172 -0.716 -3.466 1.00 80.44 78 LEU A C 1
ATOM 585 O O . LEU A 1 78 ? 7.341 -0.648 -4.683 1.00 80.44 78 LEU A O 1
ATOM 589 N N . THR A 1 79 ? 7.645 0.206 -2.623 1.00 80.56 79 THR A N 1
ATOM 590 C CA . THR A 1 79 ? 8.410 1.385 -3.053 1.00 80.56 79 THR A CA 1
ATOM 591 C C . THR A 1 79 ? 9.655 0.995 -3.846 1.00 80.56 79 THR A C 1
ATOM 593 O O . THR A 1 79 ? 9.841 1.468 -4.967 1.00 80.56 79 THR A O 1
ATOM 596 N N . THR A 1 80 ? 10.485 0.101 -3.301 1.00 83.44 80 THR A N 1
ATOM 597 C CA . THR A 1 80 ? 11.712 -0.361 -3.963 1.00 83.44 80 THR A CA 1
ATOM 598 C C . THR A 1 80 ? 11.416 -1.034 -5.300 1.00 83.44 80 THR A C 1
ATOM 600 O O . THR A 1 80 ? 12.119 -0.796 -6.276 1.00 83.44 80 THR A O 1
ATOM 603 N N . MET A 1 81 ? 10.358 -1.839 -5.385 1.00 82.00 81 MET A N 1
ATOM 604 C CA . MET A 1 81 ? 9.993 -2.528 -6.621 1.00 82.00 81 MET A CA 1
ATOM 605 C C . MET A 1 81 ? 9.574 -1.553 -7.730 1.00 82.00 81 MET A C 1
ATOM 607 O O . MET A 1 81 ? 9.992 -1.714 -8.878 1.00 82.00 81 MET A O 1
ATOM 611 N N . ILE A 1 82 ? 8.799 -0.517 -7.394 1.00 81.44 82 ILE A N 1
ATOM 612 C CA . ILE A 1 82 ? 8.409 0.535 -8.345 1.00 81.44 82 ILE A CA 1
ATOM 613 C C . ILE A 1 82 ? 9.645 1.319 -8.814 1.00 81.44 82 ILE A C 1
ATOM 615 O O . ILE A 1 82 ? 9.812 1.533 -10.014 1.00 81.44 82 ILE A O 1
ATOM 619 N N . GLN A 1 83 ? 10.539 1.695 -7.893 1.00 82.56 83 GLN A N 1
ATOM 620 C CA . GLN A 1 83 ? 11.782 2.405 -8.220 1.00 82.56 83 GLN A CA 1
ATOM 621 C C . GLN A 1 83 ? 12.711 1.573 -9.112 1.00 82.56 83 GLN A C 1
ATOM 623 O O . GLN A 1 83 ? 13.236 2.080 -10.101 1.00 82.56 83 GLN A O 1
ATOM 628 N N . ASN A 1 84 ? 12.884 0.286 -8.805 1.00 82.69 84 ASN A N 1
ATOM 629 C CA . ASN A 1 84 ? 13.712 -0.615 -9.604 1.00 82.69 84 ASN A CA 1
ATOM 630 C C . ASN A 1 84 ? 13.146 -0.782 -11.016 1.00 82.69 84 ASN A C 1
ATOM 632 O O . ASN A 1 84 ? 13.897 -0.735 -11.987 1.00 82.69 84 ASN A O 1
ATOM 636 N N . ASN A 1 85 ? 11.823 -0.925 -11.150 1.00 81.62 85 ASN A N 1
ATOM 637 C CA . ASN A 1 85 ? 11.192 -0.978 -12.465 1.00 81.62 85 ASN A CA 1
ATOM 638 C C . ASN A 1 85 ? 11.429 0.319 -13.249 1.00 81.62 85 ASN A C 1
ATOM 640 O O . ASN A 1 85 ? 11.811 0.266 -14.413 1.00 81.62 85 ASN A O 1
ATOM 644 N N . GLN A 1 86 ? 11.290 1.473 -12.595 1.00 81.69 86 GLN A N 1
ATOM 645 C CA . GLN A 1 86 ? 11.570 2.760 -13.220 1.00 81.69 86 GLN A CA 1
ATOM 646 C C . GLN A 1 86 ? 13.023 2.865 -13.715 1.00 81.69 86 GLN A C 1
ATOM 648 O O . GLN A 1 86 ? 13.265 3.327 -14.831 1.00 81.69 86 GLN A O 1
ATOM 653 N N . ALA A 1 87 ? 13.989 2.422 -12.905 1.00 81.06 87 ALA A N 1
ATOM 654 C CA . ALA A 1 87 ? 15.405 2.429 -13.266 1.00 81.06 87 ALA A CA 1
ATOM 655 C C . ALA A 1 87 ? 15.697 1.533 -14.484 1.00 81.06 87 ALA A C 1
ATOM 657 O O . ALA A 1 87 ? 16.442 1.937 -15.374 1.00 81.06 87 ALA A O 1
ATOM 658 N N . LEU A 1 88 ? 15.067 0.355 -14.558 1.00 81.06 88 LEU A N 1
ATOM 659 C CA . LEU A 1 88 ? 15.217 -0.580 -15.679 1.00 81.06 88 LEU A CA 1
ATOM 660 C C . LEU A 1 88 ? 14.601 -0.059 -16.986 1.00 81.06 88 LEU A C 1
ATOM 662 O O . LEU A 1 88 ? 15.094 -0.373 -18.065 1.00 81.06 88 LEU A O 1
ATOM 666 N N . HIS A 1 89 ? 13.549 0.757 -16.905 1.00 79.56 89 HIS A N 1
ATOM 667 C CA . HIS A 1 89 ? 12.815 1.281 -18.062 1.00 79.56 89 HIS A CA 1
ATOM 668 C C . HIS A 1 89 ? 13.081 2.776 -18.315 1.00 79.56 89 HIS A C 1
ATOM 670 O O . HIS A 1 89 ? 12.207 3.514 -18.784 1.00 79.56 89 HIS A O 1
ATOM 676 N N . GLY A 1 90 ? 14.298 3.237 -1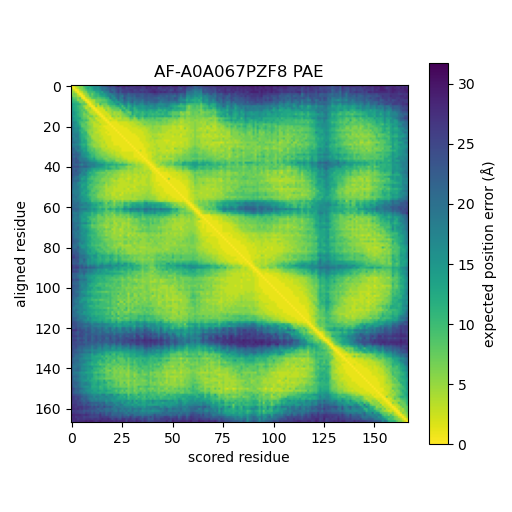8.007 1.00 78.88 90 GLY A N 1
ATOM 677 C CA . GLY A 1 90 ? 14.792 4.555 -18.416 1.00 78.88 90 GLY A CA 1
ATOM 678 C C . GLY A 1 90 ? 14.013 5.735 -17.831 1.00 78.88 90 GLY A C 1
ATOM 679 O O . GLY A 1 90 ? 13.842 6.749 -18.502 1.00 78.88 90 GLY A O 1
ATOM 680 N N . GLY A 1 91 ? 13.504 5.607 -16.604 1.00 75.44 91 GLY A N 1
ATOM 681 C CA . GLY A 1 91 ? 12.720 6.657 -15.947 1.00 75.44 91 GLY A CA 1
ATOM 682 C C . GLY A 1 91 ? 11.204 6.500 -16.095 1.00 75.44 91 GLY A C 1
ATOM 683 O O . GLY A 1 91 ? 10.458 7.239 -15.451 1.00 75.44 91 GLY A O 1
ATOM 684 N N . SER A 1 92 ? 10.735 5.529 -16.883 1.00 77.81 92 SER A N 1
ATOM 685 C CA . SER A 1 92 ? 9.312 5.220 -17.062 1.00 77.81 92 SER A CA 1
ATOM 686 C C . SER A 1 92 ? 8.924 3.911 -16.372 1.00 77.81 92 SER A C 1
ATOM 688 O O . SER A 1 92 ? 9.764 3.053 -16.146 1.00 77.81 92 SER A O 1
ATOM 690 N N . VAL A 1 93 ? 7.652 3.751 -16.012 1.00 79.31 93 VAL A N 1
ATOM 691 C CA . VAL A 1 93 ? 7.123 2.494 -15.458 1.00 79.31 93 VAL A CA 1
ATOM 692 C C . VAL A 1 93 ? 6.591 1.633 -16.605 1.00 79.31 93 VAL A C 1
ATOM 694 O O . VAL A 1 93 ? 5.881 2.152 -17.471 1.00 79.31 93 VAL A O 1
ATOM 697 N N . SER A 1 94 ? 6.904 0.333 -16.624 1.00 82.12 94 SER A N 1
ATOM 698 C CA . SER A 1 94 ? 6.436 -0.570 -17.687 1.00 82.12 94 SER A CA 1
ATOM 699 C C . SER A 1 94 ? 4.917 -0.748 -17.669 1.00 82.12 94 SER A C 1
ATOM 701 O O . SER A 1 94 ? 4.280 -0.620 -16.624 1.00 82.12 94 SER A O 1
ATOM 703 N N . ASP A 1 95 ? 4.308 -1.091 -18.805 1.00 80.25 95 ASP A N 1
ATOM 704 C CA . ASP A 1 95 ? 2.848 -1.264 -18.874 1.00 80.25 95 ASP A CA 1
ATOM 705 C C . ASP A 1 95 ? 2.350 -2.431 -18.006 1.00 80.25 95 ASP A C 1
ATOM 707 O O . ASP A 1 95 ? 1.303 -2.329 -17.365 1.00 80.25 95 ASP A O 1
ATOM 711 N N . ALA A 1 96 ? 3.147 -3.497 -17.880 1.00 79.56 96 ALA A N 1
ATOM 712 C CA . ALA A 1 96 ? 2.879 -4.579 -16.935 1.00 79.56 96 ALA A CA 1
ATOM 713 C C . ALA A 1 96 ? 2.873 -4.075 -15.480 1.00 79.56 96 ALA A C 1
ATOM 715 O O . ALA A 1 96 ? 1.998 -4.438 -14.693 1.00 79.56 96 ALA A O 1
ATOM 716 N N . MET A 1 97 ? 3.815 -3.197 -15.122 1.00 80.56 97 MET A N 1
ATOM 717 C CA . MET A 1 97 ? 3.868 -2.592 -13.794 1.00 80.56 97 MET A CA 1
ATOM 718 C C . MET A 1 97 ? 2.708 -1.614 -13.566 1.00 80.56 97 MET A C 1
ATOM 720 O O . MET A 1 97 ? 2.107 -1.633 -12.494 1.00 80.56 97 MET A O 1
ATOM 724 N N . LYS A 1 98 ? 2.321 -0.820 -14.572 1.00 80.44 98 LYS A N 1
ATOM 725 C CA . LYS A 1 98 ? 1.131 0.045 -14.500 1.00 80.44 98 LYS A CA 1
ATOM 726 C C . LYS A 1 98 ? -0.133 -0.766 -14.229 1.00 80.44 98 LYS A C 1
ATOM 728 O O . LYS A 1 98 ? -0.862 -0.427 -13.307 1.00 80.44 98 LYS A O 1
ATOM 733 N N . SER A 1 99 ? -0.352 -1.862 -14.958 1.00 81.19 99 SER A N 1
ATOM 734 C CA . SER A 1 99 ? -1.517 -2.735 -14.755 1.00 81.19 99 SER A CA 1
ATOM 735 C C . SER A 1 99 ? -1.568 -3.319 -13.337 1.00 81.19 99 SER A C 1
ATOM 737 O O . SER A 1 99 ? -2.623 -3.344 -12.700 1.00 81.19 99 SER A O 1
ATOM 739 N N . ARG A 1 100 ? -0.416 -3.708 -12.782 1.00 81.62 100 ARG A N 1
ATOM 740 C CA . ARG A 1 100 ? -0.320 -4.170 -11.388 1.00 81.62 100 ARG A CA 1
ATOM 741 C C . ARG A 1 100 ? -0.616 -3.063 -10.387 1.00 81.62 100 ARG A C 1
ATOM 743 O O . ARG A 1 100 ? -1.321 -3.303 -9.408 1.00 81.62 100 ARG A O 1
ATOM 750 N N . ILE A 1 101 ? -0.110 -1.853 -10.634 1.00 80.56 101 ILE A N 1
ATOM 751 C CA . ILE A 1 101 ? -0.420 -0.691 -9.800 1.00 80.56 101 ILE A CA 1
ATOM 752 C C . ILE A 1 101 ? -1.923 -0.397 -9.868 1.00 80.56 101 ILE A C 1
ATOM 754 O O . ILE A 1 101 ? -2.538 -0.208 -8.829 1.00 80.56 101 ILE A O 1
ATOM 758 N N . GLU A 1 102 ? -2.553 -0.436 -11.041 1.00 80.81 102 GLU A N 1
ATOM 759 C CA . GLU A 1 102 ? -4.003 -0.245 -11.176 1.00 80.81 102 GLU A CA 1
ATOM 760 C C . GLU A 1 102 ? -4.814 -1.278 -10.382 1.00 80.81 102 GLU A C 1
ATOM 762 O O . GLU A 1 102 ? -5.751 -0.905 -9.673 1.00 80.81 102 GLU A O 1
ATOM 767 N N . SER A 1 103 ? -4.446 -2.560 -10.445 1.00 80.94 103 SER A N 1
ATOM 768 C CA . SER A 1 103 ? -5.077 -3.616 -9.640 1.00 80.94 103 SER A CA 1
ATOM 769 C C . SER A 1 103 ? -4.919 -3.365 -8.139 1.00 80.94 103 SER A C 1
ATOM 771 O O . SER A 1 103 ? -5.891 -3.471 -7.386 1.00 80.94 103 SER A O 1
ATOM 773 N N . LEU A 1 104 ? -3.724 -2.955 -7.705 1.00 80.25 104 LEU A N 1
ATOM 774 C CA . LEU A 1 104 ? -3.455 -2.588 -6.316 1.00 80.25 104 LEU A CA 1
ATOM 775 C C . LEU A 1 104 ? -4.303 -1.383 -5.874 1.00 80.25 104 LEU A C 1
ATOM 777 O O . LEU A 1 104 ? -4.887 -1.394 -4.790 1.00 80.25 104 LEU A O 1
ATOM 781 N N . LEU A 1 105 ? -4.440 -0.372 -6.735 1.00 78.88 105 LEU A N 1
ATOM 782 C CA . LEU A 1 105 ? -5.253 0.812 -6.466 1.00 78.88 105 LEU A CA 1
ATOM 783 C C . LEU A 1 105 ? -6.738 0.486 -6.364 1.00 78.88 105 LEU A C 1
ATOM 785 O O . LEU A 1 105 ? -7.402 0.997 -5.464 1.00 78.88 105 LEU A O 1
ATOM 789 N N . ARG A 1 106 ? -7.258 -0.399 -7.221 1.00 80.50 106 ARG A N 1
ATOM 790 C CA . ARG A 1 106 ? -8.643 -0.878 -7.108 1.00 80.50 106 ARG A CA 1
ATOM 791 C C . ARG A 1 106 ? -8.887 -1.557 -5.764 1.00 80.50 106 ARG A C 1
ATOM 793 O O . ARG A 1 106 ? -9.889 -1.259 -5.119 1.00 80.50 106 ARG A O 1
ATOM 800 N N . ALA A 1 107 ? -7.966 -2.411 -5.317 1.00 80.12 107 ALA A N 1
ATOM 801 C CA . ALA A 1 107 ? -8.076 -3.064 -4.015 1.00 80.12 107 ALA A CA 1
ATOM 802 C C . ALA A 1 107 ? -8.097 -2.042 -2.864 1.00 80.12 107 ALA A C 1
ATOM 804 O O . ALA A 1 107 ? -8.931 -2.136 -1.963 1.00 80.12 107 ALA A O 1
ATOM 805 N N . TRP A 1 108 ? -7.240 -1.018 -2.914 1.00 82.31 108 TRP A N 1
ATOM 806 C CA . TRP A 1 108 ? -7.228 0.049 -1.907 1.00 82.31 108 TRP A CA 1
ATOM 807 C C . TRP A 1 108 ? -8.497 0.905 -1.923 1.00 82.31 108 TRP A C 1
ATOM 809 O O . TRP A 1 108 ? -8.999 1.266 -0.858 1.00 82.31 108 TRP A O 1
ATOM 819 N N . SER A 1 109 ? -9.041 1.211 -3.102 1.00 77.50 109 SER A N 1
ATOM 820 C CA . SER A 1 109 ? -10.313 1.927 -3.233 1.00 77.50 109 SER A CA 1
ATOM 821 C C . SER A 1 109 ? -11.473 1.135 -2.631 1.00 77.50 109 SER A C 1
ATOM 823 O O . SER A 1 109 ? -12.222 1.693 -1.831 1.00 77.50 109 SER A O 1
ATOM 825 N N . LEU A 1 110 ? -11.578 -0.164 -2.930 1.00 80.69 110 LEU A N 1
ATOM 826 C CA . LEU A 1 110 ? -12.602 -1.040 -2.348 1.00 80.69 110 LEU A CA 1
ATOM 827 C C . LEU A 1 110 ? -12.492 -1.090 -0.817 1.00 80.69 110 LEU A C 1
ATOM 829 O O . LEU A 1 110 ? -13.476 -0.859 -0.115 1.00 80.69 110 LEU A O 1
ATOM 833 N N . ALA A 1 111 ? -11.279 -1.276 -0.296 1.00 76.31 111 ALA A N 1
ATOM 834 C CA . ALA A 1 111 ? -11.000 -1.251 1.138 1.00 76.31 111 ALA A CA 1
ATOM 835 C C . ALA A 1 111 ? -11.401 0.084 1.800 1.00 76.31 111 ALA A C 1
ATOM 837 O O . ALA A 1 111 ? -11.948 0.117 2.908 1.00 76.31 111 ALA A O 1
ATOM 838 N N . ALA A 1 112 ? -11.155 1.211 1.130 1.00 74.25 112 ALA A N 1
ATOM 839 C CA . ALA A 1 112 ? -11.539 2.527 1.627 1.00 74.25 112 ALA A CA 1
ATOM 840 C C . ALA A 1 112 ? -13.061 2.742 1.611 1.00 74.25 112 ALA A C 1
ATOM 842 O O . ALA A 1 112 ? -13.604 3.304 2.570 1.00 74.25 112 ALA A O 1
ATOM 843 N N . GLU A 1 113 ? -13.754 2.264 0.576 1.00 80.56 113 GLU A N 1
ATOM 844 C CA . GLU A 1 113 ? -15.215 2.283 0.491 1.00 80.56 113 GLU A CA 1
ATOM 845 C C . GLU A 1 113 ? -15.859 1.437 1.593 1.00 80.56 113 GLU A C 1
ATOM 847 O O . GLU A 1 113 ? -16.752 1.920 2.292 1.00 80.56 113 GLU A O 1
ATOM 852 N N . GLU A 1 114 ? -15.384 0.210 1.812 1.00 77.75 114 GLU A N 1
ATOM 853 C CA . GLU A 1 114 ? -15.832 -0.661 2.908 1.00 77.75 114 GLU A CA 1
ATOM 854 C C . GLU A 1 114 ? -15.605 0.004 4.270 1.00 77.75 114 GLU A C 1
ATOM 856 O O . GLU A 1 114 ? -16.513 0.101 5.101 1.00 77.75 114 GLU A O 1
ATOM 861 N N . SER A 1 115 ? -14.425 0.598 4.462 1.00 69.06 115 SER A N 1
ATOM 862 C CA . SER A 1 115 ? -14.093 1.367 5.662 1.00 69.06 115 SER A CA 1
ATOM 863 C C . SER A 1 115 ? -14.996 2.593 5.861 1.00 69.06 115 SER A C 1
ATOM 865 O O . SER A 1 115 ? -15.207 3.067 6.986 1.00 69.06 115 SER A O 1
ATOM 867 N N . GLN A 1 116 ? -15.495 3.194 4.782 1.00 73.06 116 GLN A N 1
ATOM 868 C CA . GLN A 1 116 ? -16.428 4.314 4.845 1.00 73.06 116 GLN A CA 1
ATOM 869 C C . GLN A 1 116 ? -17.856 3.846 5.145 1.00 73.06 116 GLN A C 1
ATOM 871 O O . GLN A 1 116 ? -18.519 4.477 5.971 1.00 73.06 116 GLN A O 1
ATOM 876 N N . LYS A 1 117 ? -18.291 2.719 4.569 1.00 75.81 117 LYS A N 1
ATOM 877 C CA . LYS A 1 117 ? -19.584 2.079 4.862 1.00 75.81 117 LYS A CA 1
ATOM 878 C C . LYS A 1 117 ? -19.695 1.684 6.336 1.00 75.81 117 LYS A C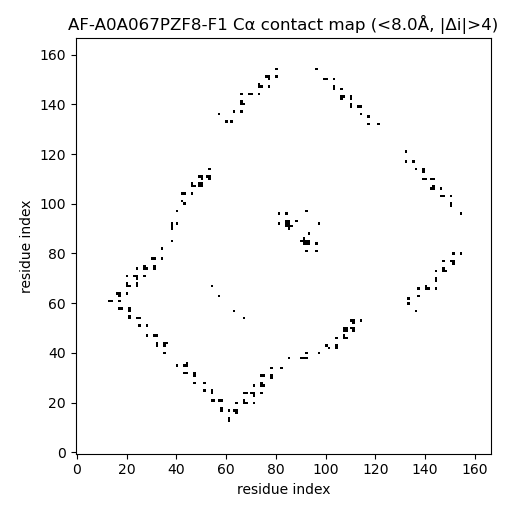 1
ATOM 880 O O . LYS A 1 117 ? -20.711 1.976 6.971 1.00 75.81 117 LYS A O 1
ATOM 885 N N . LEU A 1 118 ? -18.616 1.163 6.921 1.00 67.62 118 LEU A N 1
ATOM 886 C CA . LEU A 1 118 ? -18.523 0.904 8.363 1.00 67.62 118 LEU A CA 1
ATOM 887 C C . LEU A 1 118 ? -18.729 2.169 9.204 1.00 67.62 118 LEU A C 1
ATOM 889 O O . LEU A 1 118 ? -19.414 2.133 10.216 1.00 67.62 118 LEU A O 1
ATOM 893 N N . LYS A 1 119 ? -18.223 3.332 8.773 1.00 63.69 119 LYS A N 1
ATOM 894 C CA . LYS A 1 119 ? -18.429 4.606 9.490 1.00 63.69 119 LYS A CA 1
ATOM 895 C C . LYS A 1 119 ? -19.885 5.081 9.439 1.00 63.69 119 LYS A C 1
ATOM 897 O O . LYS A 1 119 ? -20.356 5.690 10.400 1.00 63.69 119 LYS A O 1
ATOM 902 N N . SER A 1 120 ? -20.584 4.861 8.324 1.00 62.38 120 SER A N 1
ATOM 903 C CA . SER A 1 120 ? -22.025 5.140 8.246 1.00 62.38 120 SER A CA 1
ATOM 904 C C . SER A 1 120 ? -22.831 4.176 9.114 1.00 62.38 120 SER A C 1
ATOM 906 O O . SER A 1 120 ? -23.742 4.624 9.806 1.00 62.38 120 SER A O 1
ATOM 908 N N . HIS A 1 121 ? -22.446 2.897 9.149 1.00 58.47 121 HIS A N 1
ATOM 909 C CA . HIS A 1 121 ? -23.103 1.883 9.969 1.00 58.47 121 HIS A CA 1
ATOM 910 C C . HIS A 1 121 ? -22.825 2.054 11.466 1.00 58.47 121 HIS A C 1
ATOM 912 O O . HIS A 1 121 ? -23.773 2.001 12.234 1.00 58.47 121 HIS A O 1
ATOM 918 N N . SER A 1 122 ? -21.605 2.368 11.913 1.00 53.66 122 SER A N 1
ATOM 919 C CA . SER A 1 122 ? -21.289 2.495 13.350 1.00 53.66 122 SER A CA 1
ATOM 920 C C . SER A 1 122 ? -21.892 3.736 14.014 1.00 53.66 122 SER A C 1
ATOM 922 O O . SER A 1 122 ? -22.116 3.763 15.224 1.00 53.66 122 SER A O 1
ATOM 924 N N . ARG A 1 123 ? -22.242 4.770 13.233 1.00 54.12 123 ARG A N 1
ATOM 925 C CA . ARG A 1 123 ? -23.082 5.875 13.730 1.00 54.12 123 ARG A CA 1
ATOM 926 C C . ARG A 1 123 ? -24.511 5.419 14.032 1.00 54.12 123 ARG A C 1
ATOM 928 O O . ARG A 1 123 ? -25.106 5.943 14.966 1.00 54.12 123 ARG A O 1
ATOM 935 N N . LEU A 1 124 ? -25.024 4.458 13.264 1.00 49.44 124 LEU A N 1
ATOM 936 C CA . LEU A 1 124 ? -26.332 3.824 13.448 1.00 49.44 124 LEU A CA 1
ATOM 937 C C . LEU A 1 124 ? -26.290 2.705 14.508 1.00 49.44 124 LEU A C 1
ATOM 939 O O . LEU A 1 124 ? -27.214 2.584 15.303 1.00 49.44 124 LEU A O 1
ATOM 943 N N . MET A 1 125 ? -25.191 1.949 14.570 1.00 44.34 125 MET A N 1
ATOM 944 C CA . MET A 1 125 ? -24.971 0.780 15.431 1.00 44.34 125 MET A CA 1
ATOM 945 C C . MET A 1 125 ? -24.253 1.096 16.744 1.00 44.34 125 MET A C 1
ATOM 947 O O . MET A 1 125 ? -23.891 0.185 17.477 1.00 44.34 125 MET A O 1
ATOM 951 N N . ARG A 1 126 ? -24.104 2.368 17.135 1.00 51.19 126 ARG A N 1
ATOM 952 C CA . ARG A 1 126 ? -23.509 2.747 18.437 1.00 51.19 126 ARG A CA 1
ATOM 953 C C . ARG A 1 126 ? -24.247 2.153 19.659 1.00 51.19 126 ARG A C 1
ATOM 955 O O . ARG A 1 126 ? -23.778 2.312 20.781 1.00 51.19 126 ARG A O 1
ATOM 962 N N . PHE A 1 127 ? -25.376 1.476 19.433 1.00 45.75 127 PHE A N 1
ATOM 963 C CA . PHE A 1 127 ? -26.153 0.707 20.400 1.00 45.75 127 PHE A CA 1
ATOM 964 C C . PHE A 1 127 ? -25.872 -0.812 20.414 1.00 45.75 127 PHE A C 1
ATOM 966 O O . PHE A 1 127 ? -26.302 -1.467 21.358 1.00 45.75 127 PHE A O 1
ATOM 973 N N . ILE A 1 128 ? -25.183 -1.392 19.421 1.00 46.16 128 ILE A N 1
ATOM 974 C CA . ILE A 1 128 ? -25.058 -2.850 19.250 1.00 46.16 128 ILE A CA 1
ATOM 975 C C . ILE A 1 128 ? -23.630 -3.206 18.775 1.00 46.16 128 ILE A C 1
ATOM 977 O O . ILE A 1 128 ? -23.307 -3.074 17.605 1.00 46.16 128 ILE A O 1
ATOM 981 N N . SER A 1 129 ? -22.798 -3.656 19.722 1.00 50.16 129 SER A N 1
ATOM 982 C CA . SER A 1 129 ? -21.529 -4.406 19.578 1.00 50.16 129 SER A CA 1
ATOM 983 C C . SER A 1 129 ? -20.298 -3.762 18.907 1.00 50.16 129 SER A C 1
ATOM 985 O O . SER A 1 129 ? -20.230 -3.538 17.707 1.00 50.16 129 SER A O 1
ATOM 987 N N . SER A 1 130 ? -19.234 -3.587 19.704 1.00 57.66 130 SER A N 1
ATOM 988 C CA . SER A 1 130 ? -17.890 -3.161 19.274 1.00 57.66 130 SER A CA 1
ATOM 989 C C . SER A 1 130 ? -17.044 -4.248 18.594 1.00 57.66 130 SER A C 1
ATOM 991 O O . SER A 1 130 ? -16.006 -3.917 18.025 1.00 57.66 130 SER A O 1
ATOM 993 N N . ASP A 1 131 ? -17.441 -5.520 18.685 1.00 58.41 131 ASP A N 1
ATOM 994 C CA . ASP A 1 131 ? -16.665 -6.654 18.155 1.00 58.41 131 ASP A CA 1
ATOM 995 C C . ASP A 1 131 ? -16.882 -6.874 16.647 1.00 58.41 131 ASP A C 1
ATOM 997 O O . ASP A 1 131 ? -15.922 -7.169 15.934 1.00 58.41 131 ASP A O 1
ATOM 1001 N N . ASP A 1 132 ? -18.093 -6.637 16.132 1.00 62.19 132 ASP A N 1
ATOM 1002 C CA . ASP A 1 132 ? -18.393 -6.766 14.695 1.00 62.19 132 ASP A CA 1
ATOM 1003 C C . ASP A 1 132 ? -17.645 -5.710 13.865 1.00 62.19 132 ASP A C 1
ATOM 1005 O O . ASP A 1 132 ? -17.060 -6.010 12.819 1.00 62.19 132 ASP A O 1
ATOM 1009 N N . ASP A 1 133 ? -17.585 -4.475 14.376 1.00 63.81 133 ASP A N 1
ATOM 1010 C CA . ASP A 1 133 ? -16.811 -3.385 13.776 1.00 63.81 133 ASP A CA 1
ATOM 1011 C C . ASP A 1 133 ? -15.310 -3.715 13.742 1.00 63.81 133 ASP A C 1
ATOM 1013 O O . ASP A 1 133 ? -14.620 -3.377 12.777 1.00 63.81 133 ASP A O 1
ATOM 1017 N N . ALA A 1 134 ? -14.788 -4.379 14.777 1.00 64.44 134 ALA A N 1
ATOM 1018 C CA . ALA A 1 134 ? -13.382 -4.751 14.834 1.00 64.44 134 ALA A CA 1
ATOM 1019 C C . ALA A 1 134 ? -13.038 -5.844 13.810 1.00 64.44 134 ALA A C 1
ATOM 1021 O O . ALA A 1 134 ? -12.053 -5.691 13.088 1.00 64.44 134 ALA A O 1
ATOM 1022 N N . GLY A 1 135 ? -13.878 -6.878 13.680 1.00 65.69 135 GLY A N 1
ATOM 1023 C CA . GLY A 1 135 ? -13.687 -7.951 12.700 1.00 65.69 135 GLY A CA 1
ATOM 1024 C C . GLY A 1 135 ? -13.747 -7.463 11.249 1.00 65.69 135 GLY A C 1
ATOM 1025 O O . GLY A 1 135 ? -12.898 -7.824 10.433 1.00 65.69 135 GLY A O 1
ATOM 1026 N N . ALA A 1 136 ? -14.693 -6.577 10.927 1.00 70.19 136 ALA A N 1
ATOM 1027 C CA . ALA A 1 136 ? -14.789 -5.992 9.590 1.00 70.19 136 ALA A CA 1
ATOM 1028 C C . ALA A 1 136 ? -13.559 -5.134 9.245 1.00 70.19 136 ALA A C 1
ATOM 1030 O O . ALA A 1 136 ? -13.047 -5.166 8.126 1.00 70.19 136 ALA A O 1
ATOM 1031 N N . ILE A 1 137 ? -13.040 -4.398 10.229 1.00 68.38 137 ILE A N 1
ATOM 1032 C CA . ILE A 1 137 ? -11.813 -3.619 10.089 1.00 68.38 137 ILE A CA 1
ATOM 1033 C C . ILE A 1 137 ? -10.593 -4.533 9.871 1.00 68.38 137 ILE A C 1
ATOM 1035 O O . ILE A 1 137 ? -9.781 -4.229 8.997 1.00 68.38 137 ILE A O 1
ATOM 1039 N N . THR A 1 138 ? -10.469 -5.646 10.603 1.00 71.69 138 THR A N 1
ATOM 1040 C CA . THR A 1 138 ? -9.410 -6.651 10.389 1.00 71.69 138 THR A CA 1
ATOM 1041 C C . THR A 1 138 ? -9.452 -7.211 8.964 1.00 71.69 138 THR A C 1
ATOM 1043 O O . THR A 1 138 ? -8.419 -7.248 8.295 1.00 71.69 138 THR A O 1
ATOM 1046 N N . GLY A 1 139 ? -10.640 -7.555 8.454 1.00 74.19 139 GLY A N 1
ATOM 1047 C CA . GLY A 1 139 ? -10.811 -8.041 7.079 1.00 74.19 139 GLY A CA 1
ATOM 1048 C C . GLY A 1 139 ? -10.315 -7.048 6.021 1.00 74.19 139 GLY A C 1
ATOM 1049 O O . GLY A 1 139 ? -9.636 -7.435 5.069 1.00 74.19 139 GLY A O 1
ATOM 1050 N N . ILE A 1 140 ? -10.554 -5.749 6.229 1.00 74.06 140 ILE A N 1
ATOM 1051 C CA . ILE A 1 140 ? -10.049 -4.688 5.346 1.00 74.06 140 ILE A CA 1
ATOM 1052 C C . ILE A 1 140 ? -8.512 -4.654 5.341 1.00 74.06 140 ILE A C 1
ATOM 1054 O O . ILE A 1 140 ? -7.905 -4.541 4.274 1.00 74.06 140 ILE A O 1
ATOM 1058 N N . VAL A 1 141 ? -7.859 -4.771 6.506 1.00 72.38 141 VAL A N 1
ATOM 1059 C CA . VAL A 1 141 ? -6.382 -4.776 6.572 1.00 72.38 141 VAL A CA 1
ATOM 1060 C C . VAL A 1 141 ? -5.808 -5.999 5.882 1.00 72.38 141 VAL A C 1
ATOM 1062 O O . VAL A 1 141 ? -4.843 -5.881 5.132 1.00 72.38 141 VAL A O 1
ATOM 1065 N N . GLN A 1 142 ? -6.408 -7.164 6.107 1.00 77.94 142 GLN A N 1
ATOM 1066 C CA . GLN A 1 142 ? -5.986 -8.407 5.472 1.00 77.94 142 GLN A CA 1
ATOM 1067 C C . GLN A 1 142 ? -6.114 -8.327 3.950 1.00 77.94 142 GLN A C 1
ATOM 1069 O O . GLN A 1 142 ? -5.184 -8.717 3.251 1.00 77.94 142 GLN A O 1
ATOM 1074 N N . SER A 1 143 ? -7.202 -7.745 3.436 1.00 78.94 143 SER A N 1
ATOM 1075 C CA . SER A 1 143 ? -7.397 -7.516 2.000 1.00 78.94 143 SER A CA 1
ATOM 1076 C C . SER A 1 143 ? -6.313 -6.607 1.401 1.00 78.94 143 SER A C 1
ATOM 1078 O O . SER A 1 143 ? -5.698 -6.947 0.389 1.00 78.94 143 SER A O 1
ATOM 1080 N N . ILE A 1 144 ? -5.990 -5.492 2.068 1.00 76.19 144 ILE A N 1
ATOM 1081 C CA . ILE A 1 144 ? -4.908 -4.585 1.645 1.00 76.19 144 ILE A CA 1
ATOM 1082 C C . ILE A 1 144 ? -3.555 -5.303 1.659 1.00 76.19 144 ILE A C 1
ATOM 1084 O O . ILE A 1 144 ? -2.795 -5.218 0.693 1.00 76.19 144 ILE A O 1
ATOM 1088 N N . THR A 1 145 ? -3.248 -6.004 2.749 1.00 77.44 145 THR A N 1
ATOM 1089 C CA . THR A 1 145 ? -2.001 -6.755 2.912 1.00 77.44 145 THR A CA 1
ATOM 1090 C C . THR A 1 145 ? -1.868 -7.823 1.829 1.00 77.44 145 THR A C 1
ATOM 1092 O O . THR A 1 145 ? -0.809 -7.940 1.213 1.00 77.44 145 THR A O 1
ATOM 1095 N N . TRP A 1 146 ? -2.949 -8.547 1.532 1.00 80.69 146 TRP A N 1
ATOM 1096 C CA . TRP A 1 146 ? -2.989 -9.544 0.469 1.00 80.69 146 TRP A CA 1
ATOM 1097 C C . TRP A 1 146 ? -2.768 -8.934 -0.916 1.00 80.69 146 TRP A C 1
ATOM 1099 O O . TRP A 1 146 ? -2.010 -9.486 -1.714 1.00 80.69 146 TRP A O 1
ATOM 1109 N N . ALA A 1 147 ? -3.371 -7.777 -1.200 1.00 77.31 147 ALA A N 1
ATOM 1110 C CA . ALA A 1 147 ? -3.180 -7.081 -2.468 1.00 77.31 147 ALA A CA 1
ATOM 1111 C C . ALA A 1 147 ? -1.719 -6.642 -2.664 1.00 77.31 147 ALA A C 1
ATOM 1113 O O . ALA A 1 147 ? -1.156 -6.834 -3.742 1.00 77.31 147 ALA A O 1
ATOM 1114 N N . ILE A 1 148 ? -1.071 -6.121 -1.614 1.00 78.00 148 ILE A N 1
ATOM 1115 C CA . ILE A 1 148 ? 0.351 -5.749 -1.669 1.00 78.00 148 ILE A CA 1
ATOM 1116 C C . ILE A 1 148 ? 1.232 -6.996 -1.813 1.00 78.00 148 ILE A C 1
ATOM 1118 O O . ILE A 1 148 ? 2.171 -6.994 -2.604 1.00 78.00 148 ILE A O 1
ATOM 1122 N N . HIS A 1 149 ? 0.932 -8.075 -1.089 1.00 80.50 149 HIS A N 1
ATOM 1123 C CA . HIS A 1 149 ? 1.676 -9.327 -1.210 1.00 80.50 149 HIS A CA 1
ATOM 1124 C C . HIS A 1 149 ? 1.570 -9.920 -2.623 1.00 80.50 149 HIS A C 1
ATOM 1126 O O . HIS A 1 149 ? 2.585 -10.286 -3.210 1.00 80.50 149 HIS A O 1
ATOM 1132 N N . SER A 1 150 ? 0.364 -9.947 -3.196 1.00 78.00 150 SER A N 1
ATOM 1133 C CA . SER A 1 150 ? 0.121 -10.417 -4.567 1.00 78.00 150 SER A CA 1
ATOM 1134 C C . SER A 1 150 ? 0.915 -9.589 -5.576 1.00 78.00 150 SER A C 1
ATOM 1136 O O . SER A 1 150 ? 1.618 -10.148 -6.414 1.00 78.00 150 SER A O 1
ATOM 1138 N N . PHE A 1 151 ? 0.913 -8.261 -5.417 1.00 77.38 151 PHE A N 1
ATOM 1139 C CA . PHE A 1 151 ? 1.727 -7.359 -6.229 1.00 77.38 151 PHE A CA 1
ATOM 1140 C C . PHE A 1 151 ? 3.225 -7.693 -6.153 1.00 77.38 151 PHE A C 1
ATOM 1142 O O . PHE A 1 151 ? 3.895 -7.735 -7.184 1.00 77.38 151 PHE A O 1
ATOM 1149 N N . LEU A 1 152 ? 3.761 -7.942 -4.952 1.00 78.38 152 LEU A N 1
ATOM 1150 C CA . LEU A 1 152 ? 5.175 -8.280 -4.764 1.00 78.38 152 LEU A CA 1
ATOM 1151 C C . LEU A 1 152 ? 5.533 -9.632 -5.393 1.00 78.38 152 LEU A C 1
ATOM 1153 O O . LEU A 1 152 ? 6.569 -9.737 -6.042 1.00 78.38 152 LEU A O 1
ATOM 1157 N N . VAL A 1 153 ? 4.684 -10.651 -5.231 1.00 79.62 153 VAL A N 1
ATOM 1158 C CA . VAL A 1 153 ? 4.912 -11.993 -5.795 1.00 79.62 153 VAL A CA 1
ATOM 1159 C C . VAL A 1 153 ? 4.862 -11.962 -7.321 1.00 79.62 153 VAL A C 1
ATOM 1161 O O . VAL A 1 153 ? 5.794 -12.426 -7.974 1.00 79.62 153 VAL A O 1
ATOM 1164 N N . GLU A 1 154 ? 3.821 -11.363 -7.905 1.00 73.94 154 GLU A N 1
ATOM 1165 C CA . GLU A 1 154 ? 3.731 -11.169 -9.358 1.00 73.94 154 GLU A CA 1
ATOM 1166 C C . GLU A 1 154 ? 4.910 -10.334 -9.877 1.00 73.94 154 GLU A C 1
ATOM 1168 O O . GLU A 1 154 ? 5.466 -10.597 -10.949 1.00 73.94 154 GLU A O 1
ATOM 1173 N N . GLY A 1 155 ? 5.299 -9.328 -9.091 1.00 70.56 155 GLY A N 1
ATOM 1174 C CA . GLY A 1 155 ? 6.489 -8.507 -9.239 1.00 70.56 155 GLY A CA 1
ATOM 1175 C C . GLY A 1 155 ? 7.754 -9.301 -9.481 1.00 70.56 155 GLY A C 1
ATOM 1176 O O . GLY A 1 155 ? 8.332 -9.214 -10.565 1.00 70.56 155 GLY A O 1
ATOM 1177 N N . SER A 1 156 ? 8.143 -10.075 -8.473 1.00 71.00 156 SER A N 1
ATOM 1178 C CA . SER A 1 156 ? 9.339 -10.913 -8.483 1.00 71.00 156 SER A CA 1
ATOM 1179 C C . SER A 1 156 ? 9.314 -11.924 -9.624 1.00 71.00 156 SER A C 1
ATOM 1181 O O . SER A 1 156 ? 10.294 -12.016 -10.354 1.00 71.00 156 SER A O 1
ATOM 1183 N N . LEU A 1 157 ? 8.176 -12.590 -9.858 1.00 63.50 157 LEU A N 1
ATOM 1184 C CA . LEU A 1 157 ? 8.044 -13.559 -10.950 1.00 63.50 157 LEU A CA 1
ATOM 1185 C C . LEU A 1 157 ? 8.292 -12.920 -12.321 1.00 63.50 157 LEU A C 1
ATOM 1187 O O . LEU A 1 157 ? 8.995 -13.488 -13.148 1.00 63.50 157 LEU A O 1
ATOM 1191 N N . ALA A 1 158 ? 7.759 -11.723 -12.582 1.00 62.81 158 ALA A N 1
ATOM 1192 C CA . ALA A 1 158 ? 8.006 -11.063 -13.867 1.00 62.81 158 ALA A CA 1
ATOM 1193 C C . ALA A 1 158 ? 9.447 -10.578 -14.038 1.00 62.81 158 ALA A C 1
ATOM 1195 O O . ALA A 1 158 ? 9.917 -10.523 -15.170 1.00 62.81 158 ALA A O 1
ATOM 1196 N N . ILE A 1 159 ? 10.141 -10.228 -12.950 1.00 61.97 159 ILE A N 1
ATOM 1197 C CA . ILE A 1 159 ? 11.574 -9.919 -13.010 1.00 61.97 159 ILE A CA 1
ATOM 1198 C C . ILE A 1 159 ? 12.360 -11.199 -13.325 1.00 61.97 159 ILE A C 1
ATOM 1200 O O . ILE A 1 159 ? 13.207 -11.172 -14.211 1.00 61.97 159 ILE A O 1
ATOM 1204 N N . GLU A 1 160 ? 12.050 -12.317 -12.663 1.00 58.16 160 GLU A N 1
ATOM 1205 C CA . GLU A 1 160 ? 12.695 -13.615 -12.912 1.00 58.16 160 GLU A CA 1
ATOM 1206 C C . GLU A 1 160 ? 12.491 -14.087 -14.360 1.00 58.16 160 GLU A C 1
ATOM 1208 O O . GLU A 1 160 ? 13.467 -14.386 -15.042 1.00 58.16 160 GLU A O 1
ATOM 1213 N N . PHE A 1 161 ? 11.261 -14.050 -14.887 1.00 57.62 161 PHE A N 1
ATOM 1214 C CA . PHE A 1 161 ? 10.999 -14.413 -16.286 1.00 57.62 161 PHE A CA 1
ATOM 1215 C C . PHE A 1 161 ? 11.640 -13.448 -17.291 1.00 57.62 161 PHE A C 1
ATOM 1217 O O . PHE A 1 161 ? 12.094 -13.878 -18.347 1.00 57.62 161 PHE A O 1
ATOM 1224 N N . ALA A 1 162 ? 11.706 -12.147 -16.995 1.00 57.72 162 ALA A N 1
ATOM 1225 C CA . ALA A 1 162 ? 12.367 -11.194 -17.887 1.00 57.72 162 ALA A CA 1
ATOM 1226 C C . ALA A 1 162 ? 13.887 -11.426 -17.981 1.00 57.72 162 ALA A C 1
ATOM 1228 O O . ALA A 1 162 ? 14.479 -11.130 -19.016 1.00 57.72 162 ALA A O 1
ATOM 1229 N N . LEU A 1 163 ? 14.509 -11.960 -16.925 1.00 57.97 163 LEU A N 1
ATOM 1230 C CA . LEU A 1 163 ? 15.931 -12.317 -16.910 1.00 57.97 163 LEU A CA 1
ATOM 1231 C C . LEU A 1 163 ? 16.199 -13.670 -17.590 1.00 57.97 163 LEU A C 1
ATOM 1233 O O . LEU A 1 163 ? 17.216 -13.817 -18.266 1.00 57.97 163 LEU A O 1
ATOM 1237 N N . ASP A 1 164 ? 15.277 -14.627 -17.461 1.00 49.91 164 ASP A N 1
ATOM 1238 C CA . ASP A 1 164 ? 15.406 -15.977 -18.033 1.00 49.91 164 ASP A CA 1
ATOM 1239 C C . ASP A 1 164 ? 15.191 -16.003 -19.560 1.00 49.91 164 ASP A C 1
ATOM 1241 O O . ASP A 1 164 ? 15.830 -16.764 -20.277 1.00 49.91 164 ASP A O 1
ATOM 1245 N N . VAL A 1 165 ? 14.343 -15.116 -20.096 1.00 55.34 165 VAL A N 1
ATOM 1246 C CA . VAL A 1 165 ? 14.079 -15.011 -21.550 1.00 55.34 165 VAL A CA 1
ATOM 1247 C C . VAL A 1 165 ? 15.105 -14.111 -22.268 1.00 55.34 165 VAL A C 1
ATOM 1249 O O . VAL A 1 165 ? 15.158 -14.079 -23.497 1.00 55.34 165 VAL A O 1
ATOM 1252 N N . GLY A 1 166 ? 15.919 -13.367 -21.514 1.00 46.78 166 GLY A N 1
ATOM 1253 C CA . GLY A 1 166 ? 16.944 -12.451 -22.029 1.00 46.78 166 GLY A CA 1
ATOM 1254 C C . GLY A 1 166 ? 18.384 -12.977 -21.981 1.00 46.78 166 GLY A C 1
ATOM 1255 O O . GLY A 1 166 ? 19.292 -12.189 -22.253 1.00 46.78 166 GLY A O 1
ATOM 1256 N N . SER A 1 167 ? 18.593 -14.248 -21.612 1.00 46.06 167 SER A N 1
ATOM 1257 C CA . SER A 1 167 ? 19.912 -14.899 -21.502 1.00 46.06 167 SER A CA 1
ATOM 1258 C C . SER A 1 167 ? 20.233 -15.800 -22.693 1.00 46.06 167 SER A C 1
ATOM 1260 O O . SER A 1 167 ? 19.330 -16.545 -23.134 1.00 46.06 167 SER A O 1
#